Protein AF-A0A7K4EXJ1-F1 (afdb_monomer_lite)

Radius of gyration: 19.16 Å; chains: 1; bounding box: 46×17×54 Å

pLDDT: mean 93.12, std 10.93, range [46.91, 98.69]

Secondary structure (DSSP, 8-state):
--HHHHHHHHHHHHHHHHHHHHHHHHHHHHHHHHH---HHHHHHHHHHHHHHHHHHHHHHHHHHHHHHHHHHHHHHHHHHTT-

Structure (mmCIF, N/CA/C/O backbone):
data_AF-A0A7K4EXJ1-F1
#
_entry.id   AF-A0A7K4EXJ1-F1
#
loop_
_atom_site.group_PDB
_atom_site.id
_atom_site.type_symbol
_atom_site.label_atom_id
_atom_site.label_alt_id
_atom_site.label_comp_id
_atom_site.label_asym_id
_atom_site.label_entity_id
_atom_site.label_seq_id
_atom_site.pdbx_PDB_ins_code
_atom_site.Cartn_x
_atom_site.Cartn_y
_atom_site.Cartn_z
_atom_site.occupancy
_atom_site.B_iso_or_equiv
_atom_site.auth_seq_id
_atom_site.auth_comp_id
_atom_site.auth_asym_id
_atom_site.auth_atom_id
_atom_site.pdbx_PDB_model_num
ATOM 1 N N . MET A 1 1 ? -10.520 8.858 28.133 1.00 46.91 1 MET A N 1
ATOM 2 C CA . MET A 1 1 ? -9.966 8.914 26.762 1.00 46.91 1 MET A CA 1
ATOM 3 C C . MET A 1 1 ? -9.992 7.505 26.199 1.00 46.91 1 MET A C 1
ATOM 5 O O . MET A 1 1 ? -9.525 6.610 26.886 1.00 46.91 1 MET A O 1
ATOM 9 N N . ASN A 1 2 ? -10.595 7.282 25.029 1.00 64.31 2 ASN A N 1
ATOM 10 C CA . ASN A 1 2 ? -10.657 5.954 24.406 1.00 64.31 2 ASN A CA 1
ATOM 11 C C . ASN A 1 2 ? -9.369 5.736 23.588 1.00 64.31 2 ASN A C 1
ATOM 13 O O . ASN A 1 2 ? -9.364 5.867 22.366 1.00 64.31 2 ASN A O 1
ATOM 17 N N . THR A 1 3 ? -8.261 5.525 24.303 1.00 77.19 3 THR A N 1
ATOM 18 C CA . THR A 1 3 ? -6.877 5.473 23.787 1.00 77.19 3 THR A CA 1
ATOM 19 C C . THR A 1 3 ? -6.672 4.421 22.696 1.00 77.19 3 THR A C 1
ATOM 21 O O . THR A 1 3 ? -5.815 4.580 21.825 1.00 77.19 3 THR A O 1
ATOM 24 N N . ASP A 1 4 ? -7.498 3.377 22.703 1.00 85.38 4 ASP A N 1
ATOM 25 C CA . ASP A 1 4 ? -7.425 2.268 21.752 1.00 85.38 4 ASP A CA 1
ATOM 26 C C . ASP A 1 4 ? -7.892 2.703 20.357 1.00 85.38 4 ASP A C 1
ATOM 28 O O . ASP A 1 4 ? -7.247 2.394 19.356 1.00 85.38 4 ASP A O 1
ATOM 32 N N . LEU A 1 5 ? -8.965 3.502 20.283 1.00 91.88 5 LEU A N 1
ATOM 33 C CA . LEU A 1 5 ? -9.476 4.020 19.012 1.00 91.88 5 LEU A CA 1
ATOM 34 C C . LEU A 1 5 ? -8.484 4.995 18.368 1.00 91.88 5 LEU A C 1
ATOM 36 O O . LEU A 1 5 ? -8.230 4.920 17.169 1.00 91.88 5 LEU A O 1
ATOM 40 N N . GLU A 1 6 ? -7.894 5.889 19.162 1.00 93.44 6 GLU A N 1
ATOM 41 C CA . GLU A 1 6 ? -6.894 6.847 18.678 1.00 93.44 6 GLU A CA 1
ATOM 42 C C . GLU A 1 6 ? -5.641 6.138 18.142 1.00 93.44 6 GLU A C 1
ATOM 44 O O . GLU A 1 6 ? -5.120 6.489 17.081 1.00 93.44 6 GLU A O 1
ATOM 49 N N . THR A 1 7 ? -5.199 5.080 18.824 1.00 95.31 7 THR A N 1
ATOM 50 C CA . THR A 1 7 ? -4.073 4.246 18.383 1.00 95.31 7 THR A CA 1
ATOM 51 C C . THR A 1 7 ? -4.367 3.563 17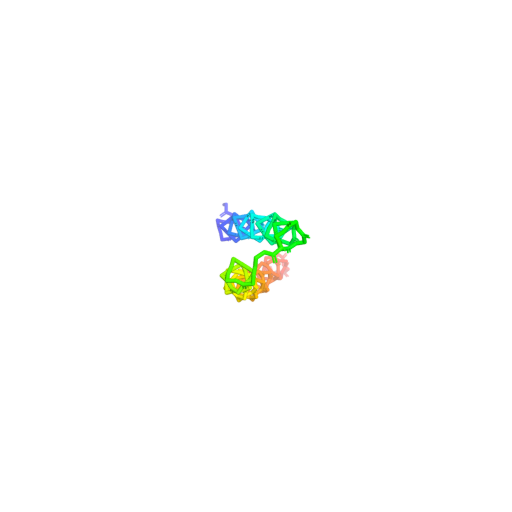.047 1.00 95.31 7 THR A C 1
ATOM 53 O O . THR A 1 7 ? -3.552 3.647 16.124 1.00 95.31 7 THR A O 1
ATOM 56 N N . VAL A 1 8 ? -5.542 2.943 16.898 1.00 96.56 8 VAL A N 1
ATOM 57 C CA . VAL A 1 8 ? -5.954 2.292 15.643 1.00 96.56 8 VAL A CA 1
ATOM 58 C C . VAL A 1 8 ? -6.063 3.300 14.496 1.00 96.56 8 VAL A C 1
ATOM 60 O O . VAL A 1 8 ? -5.566 3.035 13.401 1.00 96.56 8 VAL A O 1
ATOM 63 N N . LEU A 1 9 ? -6.626 4.489 14.737 1.00 96.69 9 LEU A N 1
ATOM 64 C CA . LEU A 1 9 ? -6.692 5.559 13.734 1.00 96.69 9 LEU A CA 1
ATOM 65 C C . LEU A 1 9 ? -5.296 6.030 13.296 1.00 96.69 9 LEU A C 1
ATOM 67 O O . LEU A 1 9 ? -5.049 6.211 12.101 1.00 96.69 9 LEU A O 1
ATOM 71 N N . ASN A 1 10 ? -4.364 6.174 14.239 1.00 97.38 10 ASN A N 1
ATOM 72 C CA . ASN A 1 10 ? -2.975 6.517 13.936 1.00 97.38 10 ASN A CA 1
ATOM 73 C C . ASN A 1 10 ? -2.274 5.425 13.116 1.00 97.38 10 ASN A C 1
ATOM 75 O O . ASN A 1 10 ? -1.546 5.737 12.171 1.00 97.38 10 ASN A O 1
ATOM 79 N N . ASN A 1 11 ? -2.505 4.150 13.435 1.00 97.19 11 ASN A N 1
ATOM 80 C CA . ASN A 1 11 ? -1.966 3.029 12.664 1.00 97.19 11 ASN A CA 1
ATOM 81 C C . ASN A 1 11 ? -2.542 2.992 11.244 1.00 97.19 11 ASN A C 1
ATOM 83 O O . ASN A 1 11 ? -1.788 2.814 10.288 1.00 97.19 11 ASN A O 1
ATOM 87 N N . LEU A 1 12 ? -3.847 3.240 11.093 1.00 97.25 12 LEU A N 1
ATOM 88 C CA . LEU A 1 12 ? -4.509 3.307 9.791 1.00 97.25 12 LEU A CA 1
ATOM 89 C C . LEU A 1 12 ? -3.917 4.425 8.924 1.00 97.25 12 LEU A C 1
ATOM 91 O O . LEU A 1 12 ? -3.572 4.194 7.766 1.00 97.25 12 LEU A O 1
ATOM 95 N N . LYS A 1 13 ? -3.717 5.616 9.505 1.00 98.12 13 LYS A N 1
ATOM 96 C CA . LYS A 1 13 ? -3.076 6.750 8.826 1.00 98.12 13 LYS A CA 1
ATOM 97 C C . LYS A 1 13 ? -1.664 6.400 8.352 1.00 98.12 13 LYS A C 1
ATOM 99 O O . LYS A 1 13 ? -1.356 6.578 7.176 1.00 98.12 13 LYS A O 1
ATOM 104 N N . LYS A 1 14 ? -0.826 5.852 9.238 1.00 98.25 14 LYS A N 1
ATOM 105 C CA . LYS A 1 14 ? 0.543 5.433 8.891 1.00 98.25 14 LYS A CA 1
ATOM 106 C C . LYS A 1 14 ? 0.555 4.374 7.792 1.00 98.25 14 LYS A C 1
ATOM 108 O O . LYS A 1 14 ? 1.414 4.412 6.915 1.00 98.25 14 LYS A O 1
ATOM 113 N N . ASN A 1 15 ? -0.373 3.420 7.830 1.00 98.38 15 ASN A N 1
ATOM 114 C CA . ASN A 1 15 ? -0.452 2.386 6.808 1.00 98.38 15 ASN A CA 1
ATOM 115 C C . ASN A 1 15 ? -0.862 2.961 5.441 1.00 98.38 15 ASN A C 1
ATOM 117 O O . ASN A 1 15 ? -0.253 2.620 4.430 1.00 98.38 15 ASN A O 1
ATOM 121 N N . ASN A 1 16 ? -1.810 3.901 5.415 1.00 98.06 16 ASN A N 1
ATOM 122 C CA . ASN A 1 16 ? -2.178 4.626 4.196 1.00 98.06 16 ASN A CA 1
ATOM 123 C C . ASN A 1 16 ? -0.997 5.402 3.604 1.00 98.06 16 ASN A C 1
ATOM 125 O O . ASN A 1 16 ? -0.734 5.293 2.410 1.00 98.06 16 ASN A O 1
ATOM 129 N N . GLU A 1 17 ? -0.218 6.102 4.433 1.00 98.69 17 GLU A N 1
ATOM 130 C CA . GLU A 1 17 ? 0.991 6.804 3.978 1.00 98.69 17 GLU A CA 1
ATOM 131 C C . GLU A 1 17 ? 2.013 5.846 3.333 1.00 98.69 17 GLU A C 1
ATOM 133 O O . GLU A 1 17 ? 2.640 6.186 2.324 1.00 98.69 17 GLU A O 1
ATOM 138 N N . LYS A 1 18 ? 2.164 4.626 3.870 1.00 98.44 18 LYS A N 1
ATOM 139 C CA . LYS A 1 18 ? 3.017 3.587 3.267 1.00 98.44 18 LYS A CA 1
ATOM 140 C C . LYS A 1 18 ? 2.466 3.107 1.921 1.00 98.44 18 LYS A C 1
ATOM 142 O O . LYS A 1 18 ? 3.224 3.050 0.953 1.00 98.44 18 LYS A O 1
ATOM 147 N N . ILE A 1 19 ? 1.167 2.805 1.834 1.00 98.44 19 ILE A N 1
ATOM 148 C CA . ILE A 1 19 ? 0.510 2.379 0.583 1.00 98.44 19 ILE A CA 1
ATOM 149 C C . ILE A 1 19 ? 0.663 3.452 -0.503 1.00 98.44 19 ILE A C 1
ATOM 151 O O . ILE A 1 19 ? 0.978 3.132 -1.655 1.00 98.44 19 ILE A O 1
ATOM 155 N N . ASP A 1 20 ? 0.497 4.724 -0.140 1.00 98.25 20 ASP A N 1
ATOM 156 C CA . ASP A 1 20 ? 0.676 5.858 -1.045 1.00 98.25 20 ASP A CA 1
ATOM 157 C C . ASP A 1 20 ? 2.116 5.963 -1.542 1.00 98.25 20 ASP A C 1
ATOM 159 O O . ASP A 1 20 ? 2.356 6.175 -2.735 1.00 98.25 20 ASP A O 1
ATOM 163 N N . LYS A 1 21 ? 3.095 5.785 -0.649 1.00 98.56 21 LYS A N 1
ATOM 164 C CA . LYS A 1 21 ? 4.516 5.792 -1.011 1.00 98.56 21 LYS A CA 1
ATOM 165 C C . LYS A 1 21 ? 4.838 4.689 -2.019 1.00 98.56 21 LYS A 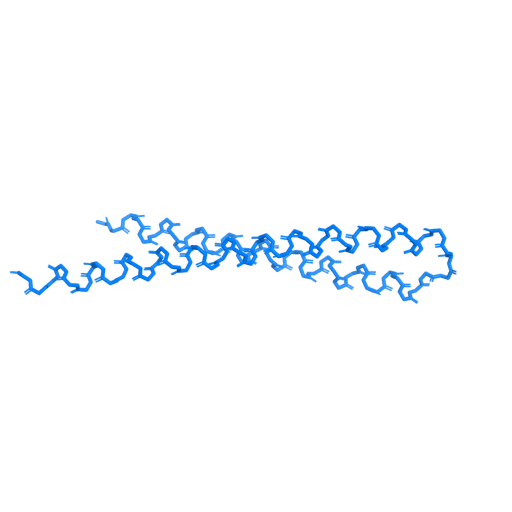C 1
ATOM 167 O O . LYS A 1 21 ? 5.418 4.988 -3.064 1.00 98.56 21 LYS A O 1
ATOM 172 N N . VAL A 1 22 ? 4.412 3.454 -1.753 1.00 98.50 22 VAL A N 1
ATOM 173 C CA . VAL A 1 22 ? 4.623 2.319 -2.667 1.00 98.50 22 VAL A CA 1
ATOM 174 C C . VAL A 1 22 ? 3.912 2.555 -4.002 1.00 98.50 22 VAL A C 1
ATOM 176 O O . VAL A 1 22 ? 4.485 2.327 -5.065 1.00 98.50 22 VAL A O 1
ATOM 179 N N . SER A 1 23 ? 2.696 3.106 -3.985 1.00 98.25 23 SER A N 1
ATOM 180 C CA . SER A 1 23 ? 1.944 3.421 -5.210 1.00 98.25 23 SER A CA 1
ATOM 181 C C . SER A 1 23 ? 2.628 4.499 -6.067 1.00 98.25 23 SER A C 1
ATOM 183 O O . SER A 1 23 ? 2.662 4.390 -7.299 1.00 98.25 23 SER A O 1
ATOM 185 N N . LYS A 1 24 ? 3.241 5.510 -5.439 1.00 98.56 24 LYS A N 1
ATOM 186 C CA . LYS A 1 24 ? 4.081 6.503 -6.133 1.00 98.56 24 LYS A CA 1
ATOM 187 C C . LYS A 1 24 ? 5.330 5.855 -6.734 1.00 98.56 24 LYS A C 1
ATOM 189 O O . LYS A 1 24 ? 5.639 6.112 -7.895 1.00 98.56 24 LYS A O 1
ATOM 194 N N . GLN A 1 25 ? 6.009 4.980 -5.991 1.00 98.44 25 GLN A N 1
ATOM 195 C CA . GLN A 1 25 ? 7.188 4.257 -6.486 1.00 98.44 25 GLN A CA 1
ATOM 196 C C . GLN A 1 25 ? 6.857 3.343 -7.671 1.00 98.44 25 GLN A C 1
ATOM 198 O O . GLN A 1 25 ? 7.577 3.361 -8.667 1.00 98.44 25 GLN A O 1
ATOM 203 N N . LEU A 1 26 ? 5.741 2.609 -7.614 1.00 98.19 26 LEU A N 1
ATOM 204 C CA . LEU A 1 26 ? 5.245 1.816 -8.742 1.00 98.19 26 LEU A CA 1
ATOM 205 C C . LEU A 1 26 ? 5.023 2.703 -9.971 1.00 98.19 26 LEU A C 1
ATOM 207 O O . LEU A 1 26 ? 5.466 2.370 -11.066 1.00 98.19 26 LEU A O 1
ATOM 211 N N . THR A 1 27 ? 4.403 3.872 -9.800 1.00 97.94 27 THR A N 1
ATOM 212 C CA . THR A 1 27 ? 4.199 4.818 -10.908 1.00 97.94 27 THR A CA 1
ATOM 213 C C . THR A 1 27 ? 5.527 5.229 -11.549 1.00 97.94 27 THR A C 1
ATOM 215 O O . THR A 1 27 ? 5.651 5.167 -12.772 1.00 97.94 27 THR A O 1
ATOM 218 N N . ILE A 1 28 ? 6.539 5.565 -10.745 1.00 97.69 28 ILE A N 1
ATOM 219 C CA . ILE A 1 28 ? 7.883 5.927 -11.226 1.00 97.69 28 ILE A CA 1
ATOM 220 C C . ILE A 1 28 ? 8.518 4.768 -12.008 1.00 97.69 28 ILE A C 1
ATOM 222 O O . ILE A 1 28 ? 8.880 4.942 -13.169 1.00 97.69 28 ILE A O 1
ATOM 226 N N . ILE A 1 29 ? 8.562 3.566 -11.430 1.00 96.88 29 ILE A N 1
ATOM 227 C CA . ILE A 1 29 ? 9.148 2.369 -12.061 1.00 96.88 29 ILE A CA 1
ATOM 228 C C . ILE A 1 29 ? 8.424 2.001 -13.359 1.00 96.88 29 ILE A C 1
ATOM 230 O O . ILE A 1 29 ? 9.056 1.580 -14.326 1.00 96.88 29 ILE A O 1
ATOM 234 N N . LYS A 1 30 ? 7.106 2.220 -13.444 1.00 96.25 30 LYS A N 1
ATOM 235 C CA . LYS A 1 30 ? 6.351 2.051 -14.695 1.00 96.25 30 LYS A CA 1
ATOM 236 C C . LYS A 1 30 ? 6.836 2.999 -15.789 1.00 96.25 30 LYS A C 1
ATOM 238 O O . LYS A 1 30 ? 6.902 2.602 -16.953 1.00 96.25 30 LYS A O 1
ATOM 243 N N . HIS 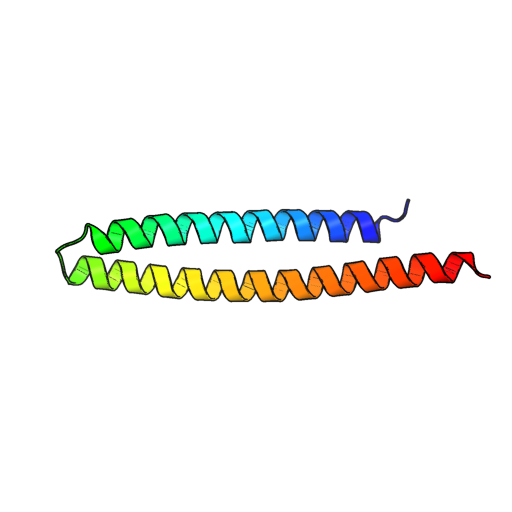A 1 31 ? 7.128 4.250 -15.437 1.00 97.38 31 HIS A N 1
ATOM 244 C CA . HIS A 1 31 ? 7.678 5.225 -16.373 1.00 97.38 31 HIS A CA 1
ATOM 245 C C . HIS A 1 31 ? 9.112 4.866 -16.775 1.00 97.38 31 HIS A C 1
ATOM 247 O O . HIS A 1 31 ? 9.396 4.853 -17.971 1.00 97.38 31 HIS A O 1
ATOM 253 N N . GLU A 1 32 ? 9.968 4.486 -15.823 1.00 95.75 32 GLU A N 1
ATOM 254 C CA . GLU A 1 32 ? 11.340 4.022 -16.084 1.00 95.75 32 GLU A CA 1
ATOM 255 C C . GLU A 1 32 ? 11.367 2.799 -17.009 1.00 95.75 32 GLU A C 1
ATOM 257 O O . GLU A 1 32 ? 12.156 2.734 -17.951 1.00 95.75 32 GLU A O 1
ATOM 262 N N . TYR A 1 33 ? 10.462 1.840 -16.801 1.00 96.19 33 TYR A N 1
ATOM 263 C CA . TYR A 1 33 ? 10.345 0.665 -17.662 1.00 96.19 33 TYR A CA 1
ATOM 264 C C . TYR A 1 33 ? 10.017 1.037 -19.110 1.00 96.19 33 TYR A C 1
ATOM 266 O O . TYR A 1 33 ? 10.555 0.450 -20.044 1.00 96.19 33 TYR A O 1
ATOM 274 N N . ARG A 1 34 ? 9.106 2.004 -19.295 1.00 94.62 34 ARG A N 1
ATOM 275 C CA . ARG A 1 34 ? 8.651 2.465 -20.615 1.00 94.62 34 ARG A CA 1
ATOM 276 C C . ARG A 1 34 ? 9.717 3.268 -21.355 1.00 94.62 34 ARG A C 1
ATOM 278 O O . ARG A 1 34 ? 9.739 3.226 -22.581 1.00 94.62 34 ARG A O 1
ATOM 285 N N . SER A 1 35 ? 10.556 4.014 -20.639 1.00 96.19 35 SER A N 1
ATOM 286 C CA . SER A 1 35 ? 11.642 4.798 -21.237 1.00 96.19 35 SER A CA 1
ATOM 287 C C . SER A 1 35 ? 12.895 3.964 -21.517 1.00 96.19 35 SER A C 1
ATOM 289 O O . SER A 1 35 ? 13.673 4.306 -22.408 1.00 96.19 35 SER A O 1
ATOM 291 N N . SER A 1 36 ? 13.083 2.860 -20.793 1.00 95.81 36 SER A N 1
ATOM 292 C CA . SER A 1 36 ? 14.250 1.990 -20.934 1.00 95.81 36 SER A CA 1
ATOM 293 C C . SER A 1 36 ? 14.177 1.134 -22.200 1.00 95.81 36 SER A C 1
ATOM 295 O O . SER A 1 36 ? 13.244 0.356 -22.391 1.00 95.81 36 SER A O 1
ATOM 297 N N . LYS A 1 37 ? 15.201 1.237 -23.056 1.00 94.75 37 LYS A N 1
ATOM 298 C CA . LYS A 1 37 ? 15.369 0.382 -24.249 1.00 94.75 37 LYS A CA 1
ATOM 299 C C . LYS A 1 37 ? 16.254 -0.840 -23.989 1.00 94.75 37 LYS A C 1
ATOM 301 O O . LYS A 1 37 ? 16.164 -1.821 -24.721 1.00 94.75 37 LYS A O 1
ATOM 306 N N . ASP A 1 38 ? 17.082 -0.778 -22.951 1.00 97.38 38 ASP A N 1
ATO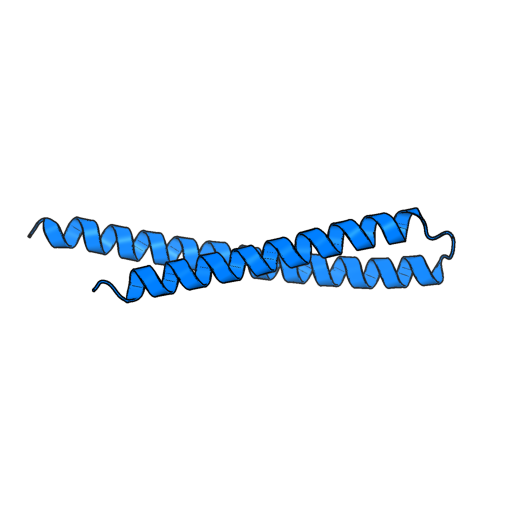M 307 C CA . ASP A 1 38 ? 17.989 -1.851 -22.560 1.00 97.38 38 ASP A CA 1
ATOM 308 C C . ASP A 1 38 ? 17.230 -2.995 -21.864 1.00 97.38 38 ASP A C 1
ATOM 310 O O . ASP A 1 38 ? 16.438 -2.782 -20.940 1.00 97.38 38 ASP A O 1
ATOM 314 N N . SER A 1 39 ? 17.469 -4.223 -22.325 1.00 94.88 39 SER A N 1
ATOM 315 C CA . SER A 1 39 ? 16.812 -5.426 -21.809 1.00 94.88 39 SER A CA 1
ATOM 316 C C . SER A 1 39 ? 17.231 -5.809 -20.384 1.00 94.88 39 SER A C 1
ATOM 318 O O . SER A 1 39 ? 16.382 -6.264 -19.617 1.00 94.88 39 SER A O 1
ATOM 320 N N . GLN A 1 40 ? 18.490 -5.586 -19.998 1.00 96.44 40 GLN A N 1
ATOM 321 C CA . GLN A 1 40 ? 18.991 -5.892 -18.656 1.00 96.44 40 GLN A CA 1
ATOM 322 C C . GLN A 1 40 ? 18.396 -4.917 -17.639 1.00 96.44 40 GLN A C 1
ATOM 324 O O . GLN A 1 40 ? 17.865 -5.340 -16.613 1.00 96.44 40 GLN A O 1
ATOM 329 N N . ILE A 1 41 ? 18.372 -3.624 -17.979 1.00 95.50 41 ILE A N 1
ATOM 330 C CA . ILE A 1 41 ? 17.745 -2.589 -17.144 1.00 95.50 41 ILE A CA 1
ATOM 331 C C . ILE A 1 41 ? 16.251 -2.887 -16.958 1.00 95.50 41 ILE A C 1
ATOM 333 O O . ILE A 1 41 ? 15.731 -2.817 -15.845 1.00 95.50 41 ILE A O 1
ATOM 337 N N . ARG A 1 42 ? 15.542 -3.282 -18.024 1.00 96.50 42 ARG A N 1
ATOM 338 C CA . ARG A 1 42 ? 14.121 -3.655 -17.928 1.00 96.50 42 ARG A CA 1
ATOM 339 C C . ARG A 1 42 ? 13.878 -4.851 -17.010 1.00 96.50 42 ARG A C 1
ATOM 341 O O . ARG A 1 42 ? 12.868 -4.855 -16.307 1.00 96.50 42 ARG A O 1
ATOM 348 N N . GLU A 1 43 ? 14.768 -5.838 -16.997 1.00 97.44 43 GLU A N 1
ATOM 349 C CA . GLU A 1 43 ? 14.652 -6.997 -16.107 1.00 97.44 43 GLU A CA 1
ATOM 350 C C . GLU A 1 43 ? 14.873 -6.606 -14.636 1.00 97.44 43 GLU A C 1
ATOM 352 O O . GLU A 1 43 ? 14.137 -7.045 -13.751 1.00 97.44 43 GLU A O 1
ATOM 357 N N . GLU A 1 44 ? 15.822 -5.711 -14.355 1.00 97.44 44 GLU A N 1
ATOM 358 C CA . GLU A 1 44 ? 16.011 -5.161 -13.007 1.00 97.44 44 GLU A CA 1
ATOM 359 C C . GLU A 1 44 ? 14.805 -4.341 -12.535 1.00 97.44 44 GLU A C 1
ATOM 361 O O . GLU A 1 44 ? 14.341 -4.499 -11.402 1.00 97.44 44 GLU A O 1
ATOM 366 N N . ILE A 1 45 ? 14.261 -3.493 -13.410 1.00 97.69 45 ILE A N 1
ATOM 367 C CA . ILE A 1 45 ? 13.051 -2.710 -13.137 1.00 97.69 45 ILE A CA 1
ATOM 368 C C . ILE A 1 45 ? 11.866 -3.644 -12.859 1.00 97.69 45 ILE A C 1
ATOM 370 O O . ILE A 1 45 ? 11.099 -3.395 -11.928 1.00 97.69 45 ILE A O 1
ATOM 374 N N . LYS A 1 46 ? 11.742 -4.755 -13.596 1.00 95.75 46 LYS A N 1
ATOM 375 C CA . LYS A 1 46 ? 10.703 -5.767 -13.366 1.00 95.75 46 LYS A CA 1
ATOM 376 C C . LYS A 1 46 ? 10.836 -6.426 -11.989 1.00 95.75 46 LYS A C 1
ATOM 378 O O . LYS A 1 46 ? 9.849 -6.515 -11.267 1.00 95.75 46 LYS A O 1
ATOM 383 N N . LYS A 1 47 ? 12.050 -6.792 -11.563 1.00 97.69 47 LYS A N 1
ATOM 384 C CA . LYS A 1 47 ? 12.284 -7.321 -10.204 1.00 97.69 47 LYS A CA 1
ATOM 385 C C . LYS A 1 47 ? 11.886 -6.317 -9.117 1.00 97.69 47 LYS A C 1
ATOM 387 O O . LYS A 1 47 ? 11.267 -6.697 -8.124 1.00 97.69 47 LYS A O 1
ATOM 392 N N . LYS A 1 48 ? 12.213 -5.031 -9.298 1.00 97.88 48 LYS A N 1
ATOM 393 C CA . LYS A 1 48 ? 11.794 -3.961 -8.373 1.00 97.88 48 LYS A CA 1
ATOM 394 C C . LYS A 1 48 ? 10.272 -3.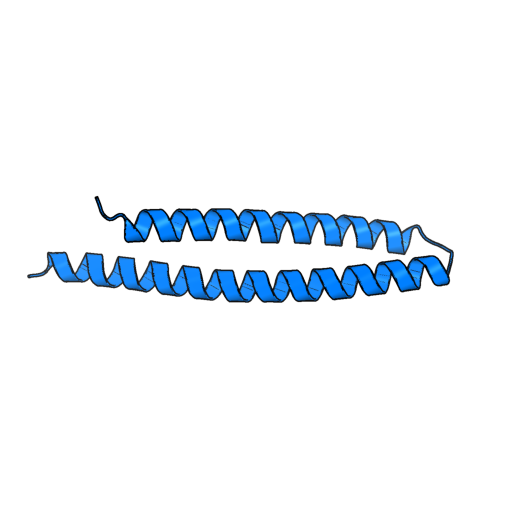807 -8.342 1.00 97.88 48 LYS A C 1
ATOM 396 O O . LYS A 1 48 ? 9.704 -3.690 -7.259 1.00 97.88 48 LYS A O 1
ATOM 401 N N . TRP A 1 49 ? 9.623 -3.841 -9.507 1.00 98.06 49 TRP A N 1
ATOM 402 C CA . TRP A 1 49 ? 8.166 -3.812 -9.630 1.00 98.06 49 TRP A CA 1
ATOM 403 C C . TRP A 1 49 ? 7.511 -4.954 -8.847 1.00 98.06 49 TRP A C 1
ATOM 405 O O . TRP A 1 49 ? 6.637 -4.700 -8.023 1.00 98.06 49 TRP A O 1
ATOM 415 N N . ASP A 1 50 ? 7.975 -6.191 -9.040 1.00 98.06 50 ASP A N 1
ATOM 416 C CA . ASP A 1 50 ? 7.417 -7.369 -8.367 1.00 98.06 50 ASP A CA 1
ATOM 417 C C . ASP A 1 50 ? 7.558 -7.281 -6.839 1.00 98.06 50 ASP A C 1
ATOM 419 O O . ASP A 1 50 ? 6.646 -7.655 -6.099 1.00 98.06 50 ASP A O 1
ATOM 423 N N . ASN A 1 51 ? 8.679 -6.745 -6.350 1.00 98.38 51 ASN A N 1
ATOM 424 C CA . ASN A 1 51 ? 8.887 -6.528 -4.918 1.00 98.38 51 ASN A CA 1
ATOM 425 C C . ASN A 1 51 ? 7.933 -5.470 -4.350 1.00 98.38 51 ASN A C 1
ATOM 427 O O . ASN A 1 51 ? 7.319 -5.706 -3.310 1.00 98.38 51 ASN A O 1
ATOM 431 N N . LEU A 1 52 ? 7.757 -4.340 -5.040 1.00 98.19 52 LEU A N 1
ATOM 432 C CA . LEU A 1 52 ? 6.818 -3.297 -4.617 1.00 98.19 52 LEU A CA 1
ATOM 433 C C . LEU A 1 52 ? 5.363 -3.769 -4.674 1.00 98.19 52 LEU A C 1
ATOM 435 O O . LEU A 1 52 ? 4.564 -3.395 -3.819 1.00 98.19 52 LEU A O 1
ATOM 439 N N . GLN A 1 53 ? 5.013 -4.610 -5.648 1.00 98.06 53 GLN A N 1
ATOM 440 C CA . GLN A 1 53 ? 3.680 -5.197 -5.737 1.00 98.06 53 GLN A CA 1
ATOM 441 C C . GLN A 1 5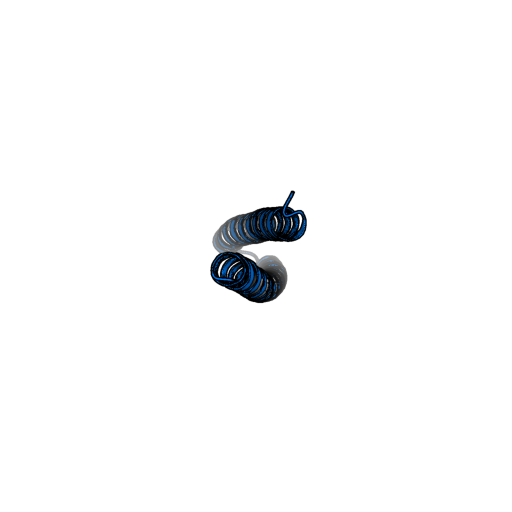3 ? 3.395 -6.086 -4.517 1.00 98.06 53 GLN A C 1
ATOM 443 O O . GLN A 1 53 ? 2.351 -5.941 -3.884 1.00 98.06 53 GLN A O 1
ATOM 448 N N . LYS A 1 54 ? 4.355 -6.936 -4.125 1.00 98.31 54 LYS A N 1
ATOM 449 C CA . LYS A 1 54 ? 4.255 -7.757 -2.906 1.00 98.31 54 LYS A CA 1
ATOM 450 C C . LYS A 1 54 ? 4.169 -6.907 -1.639 1.00 98.31 54 LYS A C 1
ATOM 452 O O . LYS A 1 54 ? 3.355 -7.200 -0.768 1.00 98.31 54 LYS A O 1
ATOM 457 N N . GLU A 1 55 ? 4.981 -5.857 -1.530 1.00 98.31 55 GLU A N 1
ATOM 458 C CA . GLU A 1 55 ? 4.927 -4.926 -0.397 1.00 98.31 55 GLU A CA 1
ATOM 459 C C . GLU A 1 55 ? 3.545 -4.271 -0.294 1.00 98.31 55 GLU A C 1
ATOM 461 O O . GLU A 1 55 ? 2.936 -4.268 0.777 1.00 98.31 55 GLU A O 1
ATOM 466 N N . LYS A 1 56 ? 3.000 -3.796 -1.420 1.00 98.00 56 LYS A N 1
ATOM 467 C CA . LYS A 1 56 ? 1.659 -3.213 -1.474 1.00 98.00 56 LYS A CA 1
ATOM 468 C C . LYS A 1 56 ? 0.585 -4.196 -1.010 1.00 98.00 56 LYS A C 1
ATOM 470 O O . LYS A 1 56 ? -0.252 -3.830 -0.193 1.00 98.00 56 LYS A O 1
ATOM 475 N N . GLU A 1 57 ? 0.629 -5.445 -1.470 1.00 98.50 57 GLU A N 1
ATOM 476 C CA . GLU A 1 57 ? -0.322 -6.482 -1.047 1.00 98.50 57 GLU A CA 1
ATOM 477 C C . GLU A 1 57 ? -0.266 -6.762 0.462 1.00 98.50 57 GLU A C 1
ATOM 479 O O . GLU A 1 57 ? -1.303 -7.000 1.092 1.00 98.50 57 GLU A O 1
ATOM 484 N N . VAL A 1 58 ? 0.930 -6.742 1.059 1.00 98.50 58 VAL A N 1
ATOM 485 C CA . VAL A 1 58 ? 1.102 -6.885 2.513 1.00 98.50 58 VAL A CA 1
ATOM 486 C C . VAL A 1 58 ? 0.465 -5.703 3.238 1.00 98.50 58 VAL A C 1
ATOM 488 O O . VAL A 1 58 ? -0.356 -5.915 4.131 1.00 98.50 58 VAL A O 1
ATOM 491 N N . LEU A 1 59 ? 0.755 -4.474 2.809 1.00 98.50 59 LEU A N 1
ATOM 492 C CA . LEU A 1 59 ? 0.184 -3.266 3.408 1.00 98.50 59 LEU A CA 1
ATOM 493 C C . LEU A 1 59 ? -1.347 -3.213 3.272 1.00 98.50 59 LEU A C 1
ATOM 495 O O . LEU A 1 59 ? -2.041 -2.797 4.197 1.00 98.50 59 LEU A O 1
ATOM 499 N N . GLU A 1 60 ? -1.911 -3.681 2.157 1.00 97.88 60 GLU A N 1
ATOM 500 C CA . GLU A 1 60 ? -3.365 -3.777 1.961 1.00 97.88 60 GLU A CA 1
ATOM 501 C C . GLU A 1 60 ? -4.011 -4.846 2.860 1.00 97.88 60 GLU A C 1
ATOM 503 O O . GLU A 1 60 ? -5.148 -4.693 3.319 1.00 97.88 60 GLU A O 1
ATOM 508 N N . LYS A 1 61 ? -3.306 -5.947 3.152 1.00 98.44 61 LYS A N 1
ATOM 509 C CA . LYS A 1 61 ? -3.746 -6.923 4.163 1.00 98.44 61 LYS A CA 1
ATOM 510 C C . LYS A 1 61 ? -3.707 -6.320 5.567 1.00 98.44 61 LYS A C 1
ATOM 512 O O . LYS A 1 61 ? -4.669 -6.494 6.309 1.00 98.44 61 LYS A O 1
ATOM 517 N N . GLU A 1 62 ? -2.648 -5.593 5.915 1.00 98.31 62 GLU A N 1
ATOM 518 C CA . GLU A 1 62 ? -2.553 -4.867 7.189 1.00 98.31 62 GLU A CA 1
ATOM 519 C C . GLU A 1 62 ? -3.665 -3.817 7.322 1.00 98.31 62 GLU A C 1
ATOM 521 O O . GLU A 1 62 ? -4.315 -3.746 8.362 1.00 98.31 62 GLU A O 1
ATOM 526 N N . HIS A 1 63 ? -3.973 -3.080 6.249 1.00 98.38 63 HIS A N 1
ATOM 527 C CA . HIS A 1 63 ? -5.056 -2.092 6.231 1.00 98.38 63 HIS A CA 1
ATOM 528 C C . HIS A 1 63 ? -6.400 -2.713 6.617 1.00 98.38 63 HIS A C 1
ATOM 530 O O . HIS A 1 63 ? -7.148 -2.150 7.419 1.00 98.38 63 HIS A O 1
ATOM 536 N N . ARG A 1 64 ? -6.715 -3.880 6.038 1.00 98.44 64 ARG A N 1
ATOM 537 C CA . ARG A 1 64 ? -7.958 -4.606 6.331 1.00 98.44 64 ARG A CA 1
ATOM 538 C C . ARG A 1 64 ? -8.043 -5.000 7.801 1.00 98.44 64 ARG A C 1
ATOM 540 O O . ARG A 1 64 ? -9.045 -4.684 8.428 1.00 98.44 64 ARG A O 1
ATOM 547 N N . LYS A 1 65 ? -6.969 -5.561 8.363 1.00 98.12 65 LYS A N 1
ATOM 548 C CA . LYS A 1 65 ? -6.914 -5.927 9.788 1.00 98.12 65 LYS A CA 1
ATOM 549 C C . LYS A 1 65 ? -7.137 -4.722 10.705 1.00 98.12 65 LYS A C 1
ATOM 551 O O . LYS A 1 65 ? -7.989 -4.769 11.581 1.00 98.12 65 LYS A O 1
ATOM 556 N N . ILE A 1 66 ? -6.447 -3.607 10.451 1.00 97.06 66 ILE A N 1
ATOM 557 C CA . ILE A 1 66 ? -6.607 -2.372 11.242 1.00 97.06 66 ILE A CA 1
ATOM 558 C C . ILE A 1 66 ? -8.046 -1.829 11.124 1.00 97.06 66 ILE A C 1
ATOM 560 O O . ILE A 1 66 ? -8.611 -1.310 12.086 1.00 97.06 66 ILE A O 1
ATOM 564 N N . THR A 1 67 ? -8.669 -1.959 9.948 1.00 97.44 67 THR A N 1
ATOM 565 C CA . THR A 1 67 ? -10.067 -1.548 9.728 1.00 97.44 67 THR A CA 1
ATOM 566 C C . THR A 1 67 ? -11.049 -2.429 10.506 1.00 97.44 67 THR A C 1
ATOM 568 O O . THR A 1 67 ? -12.007 -1.915 11.081 1.00 97.44 67 THR A O 1
ATOM 571 N N . GLU A 1 68 ? -10.816 -3.740 10.553 1.00 96.88 68 GLU A N 1
ATOM 572 C CA . GLU A 1 68 ? -11.607 -4.679 11.356 1.00 96.88 68 GLU A CA 1
ATOM 573 C C . GLU A 1 68 ? -11.500 -4.350 12.853 1.00 96.88 68 GLU A C 1
ATOM 575 O O . GLU A 1 68 ? -12.527 -4.187 13.513 1.00 96.88 68 GLU A O 1
ATOM 580 N N . GLU A 1 69 ? -10.285 -4.119 13.364 1.00 95.44 69 GLU A N 1
ATOM 581 C CA . GLU A 1 69 ? -10.049 -3.688 14.751 1.00 95.44 69 GLU A CA 1
ATOM 582 C C . GLU A 1 69 ? -10.785 -2.379 15.084 1.00 95.44 69 GLU A C 1
ATOM 584 O O . GLU A 1 69 ? -11.445 -2.274 16.122 1.00 95.44 69 GLU A O 1
ATOM 589 N N . LYS A 1 70 ? -10.742 -1.389 14.179 1.00 95.19 70 LYS A N 1
ATOM 590 C CA . LYS A 1 70 ? -11.489 -0.128 14.320 1.00 95.19 70 LYS A CA 1
ATOM 591 C C . LYS A 1 70 ? -12.986 -0.389 14.476 1.00 95.19 70 LYS A C 1
ATOM 593 O O . LYS A 1 70 ? -13.613 0.149 15.389 1.00 95.19 70 LYS A O 1
ATOM 598 N N . ASN A 1 71 ? -13.550 -1.210 13.593 1.00 94.81 71 ASN A N 1
ATOM 599 C CA . ASN A 1 71 ? -14.977 -1.519 13.585 1.00 94.81 71 ASN A CA 1
ATOM 600 C C . ASN A 1 71 ? -15.399 -2.257 14.862 1.00 94.81 71 ASN A C 1
ATOM 602 O O . ASN A 1 71 ? -16.457 -1.960 15.418 1.00 94.81 71 ASN A O 1
ATOM 606 N N . GLU A 1 72 ? -14.571 -3.172 15.372 1.00 93.62 72 GLU A N 1
ATOM 607 C CA . GLU A 1 72 ? -14.825 -3.843 16.647 1.00 93.62 72 GLU A CA 1
ATOM 608 C C . GLU A 1 72 ? -14.830 -2.879 17.836 1.00 93.62 72 GLU A C 1
ATOM 610 O O . GLU A 1 72 ? -15.707 -2.971 18.702 1.00 93.62 72 GLU A O 1
ATOM 615 N N . ILE A 1 73 ? -13.860 -1.961 17.900 1.00 91.75 73 ILE A N 1
ATOM 616 C CA . ILE A 1 73 ? -13.788 -0.946 18.959 1.00 91.75 73 ILE A CA 1
ATOM 617 C C . ILE A 1 73 ? -15.027 -0.046 18.903 1.00 91.75 73 ILE A C 1
ATOM 619 O O . ILE A 1 73 ? -15.675 0.182 19.929 1.00 91.75 73 ILE A O 1
ATOM 623 N N . GLU A 1 74 ? -15.399 0.423 17.710 1.00 90.38 74 GLU A N 1
ATOM 624 C CA . GLU A 1 74 ? -16.587 1.256 17.504 1.00 90.38 74 GLU A CA 1
ATOM 625 C C . GLU A 1 74 ? -17.870 0.514 17.896 1.00 90.38 74 GLU A C 1
ATOM 627 O O . GLU A 1 74 ? -18.701 1.068 18.620 1.00 90.38 74 GLU A O 1
ATOM 632 N N . PHE A 1 75 ? -18.005 -0.759 17.515 1.00 92.06 75 PHE A N 1
ATOM 633 C CA . PHE A 1 75 ? -19.119 -1.608 17.925 1.00 92.06 75 PHE A CA 1
ATOM 634 C C . PHE A 1 75 ? -19.190 -1.725 19.453 1.00 92.06 75 PHE A C 1
ATOM 636 O O . PHE A 1 75 ? -20.189 -1.330 20.054 1.00 92.06 75 PHE A O 1
ATOM 643 N N . LYS A 1 76 ? -18.113 -2.172 20.113 1.00 90.12 76 LYS A N 1
ATOM 644 C CA . LYS A 1 76 ? -18.056 -2.301 21.582 1.00 90.12 76 LYS A CA 1
ATOM 645 C C . LYS A 1 76 ? -18.385 -0.980 22.285 1.00 90.12 76 LYS A C 1
ATOM 647 O O . LYS A 1 76 ? -19.059 -0.993 23.311 1.00 90.12 76 LYS A O 1
ATOM 652 N N . SER A 1 77 ? -17.946 0.155 21.737 1.00 86.62 77 SER A N 1
ATOM 653 C CA . SER A 1 77 ? -18.229 1.477 22.308 1.00 86.62 77 SER A CA 1
ATOM 654 C C . SER A 1 77 ? -19.711 1.862 22.219 1.00 86.62 77 SER A C 1
ATOM 656 O O . SER A 1 77 ? -20.265 2.341 23.206 1.00 86.62 77 SER A O 1
ATOM 658 N N . LYS A 1 78 ? -20.381 1.577 21.091 1.00 85.62 78 LYS A N 1
ATOM 659 C CA . LYS A 1 78 ? -21.817 1.841 20.909 1.00 85.62 78 LYS A CA 1
ATOM 660 C C . LYS A 1 78 ? -22.685 1.034 21.870 1.00 85.62 78 LYS A C 1
ATOM 662 O O . LYS A 1 78 ? -23.611 1.585 22.453 1.00 85.62 78 LYS A O 1
ATOM 667 N N . TRP A 1 79 ? -22.378 -0.248 22.064 1.00 79.38 79 TRP A N 1
ATOM 668 C CA . TRP A 1 79 ? -23.197 -1.134 22.901 1.00 79.38 79 TRP A CA 1
ATOM 669 C C . TRP A 1 79 ? -22.919 -1.007 24.403 1.00 79.38 79 TRP A C 1
ATOM 671 O O . TRP A 1 79 ? -23.777 -1.352 25.209 1.00 79.38 79 TRP A O 1
ATOM 681 N N . LYS A 1 80 ? -21.759 -0.471 24.808 1.00 65.19 80 LYS A N 1
ATOM 682 C CA . LYS A 1 80 ? -21.485 -0.142 26.218 1.00 65.19 80 LYS A CA 1
ATOM 683 C C . LYS A 1 80 ? -22.347 1.007 26.755 1.00 65.19 80 LYS A C 1
ATOM 685 O O . LYS A 1 80 ? -22.552 1.057 27.957 1.00 65.19 80 LYS A O 1
ATOM 690 N N . GLY A 1 81 ? -22.851 1.896 25.896 1.00 59.75 81 GLY A N 1
ATOM 691 C CA . GLY A 1 81 ? -23.729 3.007 26.294 1.00 59.75 81 GLY A CA 1
ATOM 692 C C . GLY A 1 81 ? -25.212 2.644 26.447 1.00 59.75 81 GLY A C 1
ATOM 693 O O . GLY A 1 81 ? -26.014 3.530 26.709 1.00 59.75 81 GLY A O 1
ATOM 694 N N . TRP A 1 82 ? -25.583 1.376 26.232 1.00 57.34 82 TRP A N 1
ATOM 695 C CA . TRP A 1 82 ? -26.968 0.879 26.304 1.00 57.34 82 TRP A CA 1
ATOM 696 C C . TRP A 1 82 ? -27.295 0.124 27.610 1.00 57.34 82 TRP A C 1
ATOM 698 O O . TRP A 1 82 ? -28.418 -0.350 27.765 1.00 57.34 82 TRP A O 1
ATOM 708 N N . LYS A 1 83 ? -26.332 -0.017 28.529 1.00 49.50 83 LYS A N 1
ATOM 709 C CA . LYS A 1 83 ? -26.514 -0.570 29.882 1.00 49.50 83 LYS A CA 1
ATOM 710 C C . LYS A 1 83 ? -26.401 0.538 30.915 1.00 49.50 83 LYS A C 1
ATOM 712 O O . LYS A 1 83 ? -27.103 0.420 31.938 1.00 49.50 83 LYS A O 1
#

Foldseek 3Di:
DLVQLVVLVVVLVVLVVVLVVLVVVLVVLVVVLVPDPDPVSNVVSVVVNVVSVVVNVVSVVVNVVSVVSNVVSVVVVVVVVVD

Sequence (83 aa):
MNTDLETVLNNLKKNNEKIDKVSKQLTIIKHEYRSSKDSQIREEIKKKWDNLQKEKEVLEKEHRKITEEKNEIEFKSKWKGWK